Protein AF-A0A965RJM3-F1 (afdb_monomer_lite)

Structure (mmCIF, N/CA/C/O backbone):
data_AF-A0A965RJM3-F1
#
_entry.id   AF-A0A965RJM3-F1
#
loop_
_atom_site.group_PDB
_atom_site.id
_atom_site.type_symbol
_atom_site.label_atom_id
_atom_site.label_alt_id
_atom_site.label_comp_id
_atom_site.label_asym_id
_atom_site.label_entity_id
_atom_site.label_seq_id
_atom_site.pdbx_PDB_ins_code
_atom_site.Cartn_x
_atom_site.Cartn_y
_atom_site.Cartn_z
_atom_site.occupancy
_atom_site.B_iso_or_equiv
_atom_site.auth_seq_id
_atom_site.auth_comp_id
_atom_site.auth_asym_id
_atom_site.auth_atom_id
_atom_site.pdbx_PDB_model_num
ATOM 1 N N . MET A 1 1 ? -41.198 10.842 39.268 1.00 56.91 1 MET A N 1
ATOM 2 C CA . MET A 1 1 ? -39.910 11.342 38.745 1.00 56.91 1 MET A CA 1
ATOM 3 C C . MET A 1 1 ? -38.883 10.245 38.965 1.00 56.91 1 MET A C 1
ATOM 5 O O . MET A 1 1 ? -38.565 9.983 40.113 1.00 56.91 1 MET A O 1
ATOM 9 N N . MET A 1 2 ? -38.435 9.557 37.917 1.00 47.91 2 MET A N 1
ATOM 10 C CA . MET A 1 2 ? -37.266 8.672 37.977 1.00 47.91 2 MET A CA 1
ATOM 11 C C . MET A 1 2 ? -36.443 8.905 36.713 1.00 47.91 2 MET A C 1
ATOM 13 O O . MET A 1 2 ? -36.991 8.979 35.615 1.00 47.91 2 MET A O 1
ATOM 17 N N . MET A 1 3 ? -35.160 9.167 36.946 1.00 53.19 3 MET A N 1
ATOM 18 C CA . MET A 1 3 ? -34.160 9.634 35.996 1.00 53.19 3 MET A CA 1
ATOM 19 C C . MET A 1 3 ? -33.617 8.491 35.134 1.00 53.19 3 MET A C 1
ATOM 21 O O . MET A 1 3 ? -33.547 7.357 35.595 1.00 53.19 3 MET A O 1
ATOM 25 N N . GLY A 1 4 ? -33.155 8.859 33.937 1.00 54.66 4 GLY A N 1
ATOM 26 C CA . GLY A 1 4 ? -31.917 8.345 33.349 1.00 54.66 4 GLY A CA 1
ATOM 27 C C . GLY A 1 4 ? -31.875 6.861 33.011 1.00 54.66 4 GLY A C 1
ATOM 28 O O . GLY A 1 4 ? -31.201 6.097 33.689 1.00 54.66 4 GLY A O 1
ATOM 29 N N . LEU A 1 5 ? -32.491 6.478 31.892 1.00 57.03 5 LEU A N 1
ATOM 30 C CA . LEU A 1 5 ? -31.903 5.423 31.071 1.00 57.03 5 LEU A CA 1
ATOM 31 C C . LEU A 1 5 ? -30.778 6.095 30.291 1.00 57.03 5 LEU A C 1
ATOM 33 O O . LEU A 1 5 ? -31.022 6.770 29.292 1.00 57.03 5 LEU A O 1
ATOM 37 N N . GLU A 1 6 ? -29.569 6.017 30.838 1.00 55.19 6 GLU A N 1
ATOM 38 C CA . GLU A 1 6 ? -28.362 6.370 30.110 1.00 55.19 6 GLU A CA 1
ATOM 39 C C . GLU A 1 6 ? -28.354 5.536 28.827 1.00 55.19 6 GLU A C 1
ATOM 41 O O . GLU A 1 6 ? -28.411 4.308 28.855 1.00 55.19 6 GLU A O 1
ATOM 46 N N . ASP A 1 7 ? -28.404 6.250 27.706 1.00 50.00 7 ASP A N 1
ATOM 47 C CA . ASP A 1 7 ? -28.253 5.764 26.342 1.00 50.00 7 ASP A CA 1
ATOM 48 C C . ASP A 1 7 ? -26.870 5.098 26.264 1.00 50.00 7 ASP A C 1
ATOM 50 O O . ASP A 1 7 ? -25.872 5.731 25.914 1.00 50.00 7 ASP A O 1
ATOM 54 N N . GLU A 1 8 ? -26.792 3.837 26.697 1.00 51.12 8 GLU A N 1
ATOM 55 C CA . GLU A 1 8 ? -25.601 2.992 26.667 1.00 51.12 8 GLU A CA 1
ATOM 56 C C . GLU A 1 8 ? -25.344 2.614 25.207 1.00 51.12 8 GLU A C 1
ATOM 58 O O . GLU A 1 8 ? -25.537 1.486 24.752 1.00 51.12 8 GLU A O 1
ATOM 63 N N . ARG A 1 9 ? -24.964 3.621 24.414 1.00 59.47 9 ARG A N 1
ATOM 64 C CA . ARG A 1 9 ? -24.382 3.397 23.101 1.00 59.47 9 ARG A CA 1
ATOM 65 C C . ARG A 1 9 ? -23.172 2.508 23.345 1.00 59.47 9 ARG A C 1
ATOM 67 O O . ARG A 1 9 ? -22.331 2.881 24.170 1.00 59.47 9 ARG A O 1
ATOM 74 N N . PRO A 1 10 ? -23.051 1.366 22.649 1.00 53.44 10 PRO A N 1
ATOM 75 C CA . PRO A 1 10 ? -21.840 0.575 22.747 1.00 53.44 10 PRO A CA 1
ATOM 76 C C . PRO A 1 10 ? -20.654 1.509 22.475 1.00 53.44 10 PRO A C 1
ATOM 78 O O . PRO A 1 10 ? -20.748 2.346 21.564 1.00 53.44 10 PRO A O 1
ATOM 81 N N . PRO A 1 11 ? -19.571 1.437 23.270 1.00 51.44 11 PRO A N 1
ATOM 82 C CA . PRO A 1 11 ? -18.411 2.279 23.044 1.00 51.44 11 PRO A CA 1
ATOM 83 C C . PRO A 1 11 ? -18.000 2.084 21.590 1.00 51.44 11 PRO A C 1
ATOM 85 O O . PRO A 1 11 ? -17.849 0.942 21.153 1.00 51.44 11 PRO A O 1
ATOM 88 N N . LEU A 1 12 ? -17.884 3.193 20.847 1.00 53.09 12 LEU A N 1
ATOM 89 C CA . LEU A 1 12 ? -17.295 3.231 19.510 1.00 53.09 12 LEU A CA 1
ATOM 90 C C . LEU A 1 12 ? -16.064 2.336 19.562 1.00 53.09 12 LEU A C 1
ATOM 92 O O . LEU A 1 12 ? -15.075 2.696 20.200 1.00 53.09 12 LEU A O 1
ATOM 96 N N . THR A 1 13 ? -16.171 1.132 18.999 1.00 54.91 13 THR A N 1
ATOM 97 C CA . THR A 1 13 ? -15.103 0.140 19.029 1.00 54.91 13 THR A CA 1
ATOM 98 C C . THR A 1 13 ? -13.877 0.845 18.494 1.00 54.91 13 THR A C 1
ATOM 100 O O . THR A 1 13 ? -13.873 1.221 17.322 1.00 54.91 13 THR A O 1
ATOM 103 N N . LEU A 1 14 ? -12.902 1.105 19.371 1.00 55.34 14 LEU A N 1
ATOM 104 C CA . LEU A 1 14 ? -11.628 1.735 19.042 1.00 55.34 14 LEU A CA 1
ATOM 105 C C . LEU A 1 14 ? -11.155 1.088 17.748 1.00 55.34 14 LEU A C 1
ATOM 107 O O . LEU A 1 14 ? -10.874 -0.111 17.752 1.00 55.34 14 LEU A O 1
ATOM 111 N N . ALA A 1 15 ? -11.194 1.838 16.642 1.00 61.47 15 ALA A N 1
ATOM 112 C CA . ALA A 1 15 ? -11.003 1.262 15.322 1.00 61.47 15 ALA A CA 1
ATOM 113 C C . ALA A 1 15 ? -9.682 0.489 15.336 1.00 61.47 15 ALA A C 1
ATOM 115 O O . ALA A 1 15 ? -8.608 1.066 15.530 1.00 61.47 15 ALA A O 1
ATOM 116 N N . ALA A 1 16 ? -9.778 -0.838 15.256 1.00 83.38 16 ALA A N 1
ATOM 117 C CA . ALA A 1 16 ? -8.624 -1.686 15.463 1.00 83.38 16 ALA A CA 1
ATOM 118 C C . ALA A 1 16 ? -7.689 -1.498 14.269 1.00 83.38 16 ALA A C 1
ATOM 120 O O . ALA A 1 16 ? -8.041 -1.798 13.126 1.00 83.38 16 ALA A O 1
ATOM 121 N N . PHE A 1 17 ? -6.493 -0.986 14.542 1.00 88.38 17 PHE A N 1
ATOM 122 C CA . PHE A 1 17 ? -5.448 -0.890 13.539 1.00 88.38 17 PHE A CA 1
ATOM 123 C C . PHE A 1 17 ? -4.863 -2.283 13.317 1.00 88.38 17 PHE A C 1
ATOM 125 O O . PHE A 1 17 ? -4.339 -2.907 14.240 1.00 88.38 17 PHE A O 1
ATOM 132 N N . ASN A 1 18 ? -4.954 -2.765 12.084 1.00 90.50 18 ASN A N 1
ATOM 133 C CA . ASN A 1 18 ? -4.434 -4.052 11.656 1.00 90.50 18 ASN A CA 1
ATOM 134 C C . ASN A 1 18 ? -3.267 -3.840 10.691 1.00 90.50 18 ASN A C 1
ATOM 136 O O . ASN A 1 18 ? -3.212 -2.854 9.955 1.00 90.50 18 ASN A O 1
ATOM 140 N N . ARG A 1 19 ? -2.316 -4.773 10.713 1.00 92.44 19 ARG A N 1
ATOM 141 C CA . ARG A 1 19 ? -1.177 -4.777 9.796 1.00 92.44 19 ARG A CA 1
ATOM 142 C C . ARG A 1 19 ? -1.510 -5.601 8.558 1.00 92.44 19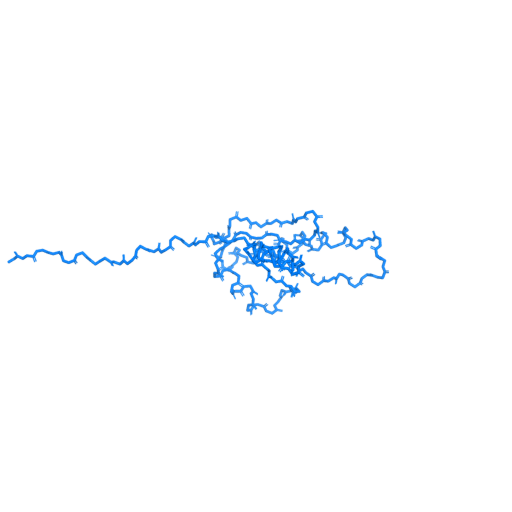 ARG A C 1
ATOM 144 O O . ARG A 1 19 ? -1.949 -6.745 8.682 1.00 92.44 19 ARG A O 1
ATOM 151 N N . PHE A 1 20 ? -1.215 -5.042 7.393 1.00 92.56 20 PHE A N 1
ATOM 152 C CA . PHE A 1 20 ? -1.348 -5.689 6.098 1.00 92.56 20 PHE A CA 1
ATOM 153 C C . PHE A 1 20 ? -0.058 -5.558 5.291 1.00 92.56 20 PHE A C 1
ATOM 155 O O . PHE A 1 20 ? 0.722 -4.621 5.481 1.00 92.56 20 PHE A O 1
ATOM 162 N N . PHE A 1 21 ? 0.133 -6.501 4.377 1.00 92.69 21 PHE A N 1
ATOM 163 C CA . PHE A 1 21 ? 1.193 -6.502 3.380 1.00 92.69 21 PHE A CA 1
ATOM 164 C C . PHE A 1 21 ? 0.567 -6.411 1.991 1.00 92.69 21 PHE A C 1
ATOM 166 O O . PHE A 1 21 ? -0.312 -7.207 1.658 1.00 92.69 21 PHE A O 1
ATOM 173 N N . ILE A 1 22 ? 1.008 -5.436 1.205 1.00 91.25 22 ILE A N 1
ATOM 174 C CA . ILE A 1 22 ? 0.582 -5.197 -0.171 1.00 91.25 22 ILE A CA 1
ATOM 175 C C . ILE A 1 22 ? 1.735 -5.608 -1.092 1.00 91.25 22 ILE A C 1
ATOM 177 O O . ILE A 1 22 ? 2.874 -5.156 -0.938 1.00 91.25 22 ILE A O 1
ATOM 181 N N . GLU A 1 23 ? 1.427 -6.486 -2.039 1.00 89.69 23 GLU A N 1
ATOM 182 C CA . GLU A 1 23 ? 2.330 -6.960 -3.085 1.00 89.69 23 GLU A CA 1
ATOM 183 C C . GLU A 1 23 ? 1.972 -6.256 -4.396 1.00 89.69 23 GLU A C 1
ATOM 185 O O . GLU A 1 23 ? 0.818 -6.290 -4.829 1.00 89.69 23 GLU A O 1
ATOM 190 N N . LEU A 1 24 ? 2.958 -5.627 -5.036 1.00 88.31 24 LEU A N 1
ATOM 191 C CA . LEU A 1 24 ? 2.805 -5.084 -6.385 1.00 88.31 24 LEU A CA 1
ATOM 192 C C . LEU A 1 24 ? 3.076 -6.176 -7.429 1.00 88.31 24 LEU A C 1
ATOM 194 O O . LEU A 1 24 ? 3.888 -7.068 -7.164 1.00 88.31 24 LEU A O 1
ATOM 198 N N . PRO A 1 25 ? 2.468 -6.093 -8.626 1.00 86.00 25 PRO A N 1
ATOM 199 C CA . PRO A 1 25 ? 2.809 -6.964 -9.740 1.00 86.00 25 PRO A CA 1
ATOM 200 C C . PRO A 1 25 ? 4.315 -6.930 -10.020 1.00 86.00 25 PRO A C 1
ATOM 202 O O . PRO A 1 25 ? 4.922 -5.853 -9.921 1.00 86.00 25 PRO A O 1
ATOM 205 N N . PRO A 1 26 ? 4.925 -8.073 -10.381 1.00 79.88 26 PRO A N 1
ATOM 206 C CA . PRO A 1 26 ? 6.336 -8.110 -10.736 1.00 79.88 26 PRO A CA 1
ATOM 207 C C . PRO A 1 26 ? 6.620 -7.118 -11.868 1.00 79.88 26 PRO A C 1
ATOM 209 O O . PRO A 1 26 ? 5.765 -6.856 -12.714 1.00 79.88 26 PRO A O 1
ATOM 212 N N . ALA A 1 27 ? 7.809 -6.522 -11.863 1.00 74.25 27 ALA A N 1
ATOM 213 C CA . ALA A 1 27 ? 8.248 -5.727 -13.000 1.00 74.25 27 ALA A CA 1
ATOM 214 C C . ALA A 1 27 ? 8.469 -6.641 -14.215 1.00 74.25 27 ALA A C 1
ATOM 216 O O . ALA A 1 27 ? 9.153 -7.662 -14.094 1.00 74.25 27 ALA A O 1
ATOM 217 N N . ASP A 1 28 ? 7.929 -6.254 -15.373 1.00 69.81 28 ASP A N 1
ATOM 218 C CA . ASP A 1 28 ? 8.232 -6.869 -16.672 1.00 69.81 28 ASP A CA 1
ATOM 219 C C . ASP A 1 28 ? 9.650 -6.476 -17.116 1.00 69.81 28 ASP A C 1
ATOM 221 O O . ASP A 1 28 ? 9.854 -5.724 -18.066 1.00 69.81 28 ASP A O 1
ATOM 225 N N . ASP A 1 29 ? 10.657 -6.954 -16.380 1.00 66.62 29 ASP A N 1
ATOM 226 C CA . ASP A 1 29 ? 12.064 -6.775 -16.727 1.00 66.62 29 ASP A CA 1
ATOM 227 C C . ASP A 1 29 ? 12.712 -8.141 -17.025 1.00 66.62 29 ASP A C 1
ATOM 229 O O . ASP A 1 29 ? 12.727 -9.022 -16.149 1.00 66.62 29 ASP A O 1
ATOM 233 N N . PRO A 1 30 ? 13.269 -8.339 -18.239 1.00 64.19 30 PRO A N 1
ATOM 234 C CA . PRO A 1 30 ? 13.928 -9.585 -18.632 1.00 64.19 30 PRO A CA 1
ATOM 235 C C . PRO A 1 30 ? 15.214 -9.876 -17.834 1.00 64.19 30 PRO A C 1
ATOM 237 O O . PRO A 1 30 ? 15.730 -10.997 -17.877 1.00 64.19 30 PRO A O 1
ATOM 240 N N . HIS A 1 31 ? 15.743 -8.921 -17.064 1.00 70.44 31 HIS A N 1
ATOM 241 C CA . HIS A 1 31 ? 16.958 -9.082 -16.272 1.00 70.44 31 HIS A CA 1
ATOM 242 C C . HIS A 1 31 ? 16.668 -9.347 -14.785 1.00 70.44 31 HIS A C 1
ATOM 244 O O . HIS A 1 31 ? 16.718 -8.458 -13.934 1.00 70.44 31 HIS A O 1
ATOM 250 N N . ARG A 1 32 ? 16.512 -10.634 -14.433 1.00 63.38 32 ARG A N 1
ATOM 251 C CA . ARG A 1 32 ? 16.294 -11.125 -13.050 1.00 63.38 32 ARG A CA 1
ATOM 252 C C . ARG A 1 32 ? 17.234 -10.545 -11.982 1.00 63.38 32 ARG A C 1
ATOM 254 O O . ARG A 1 32 ? 16.826 -10.398 -10.837 1.00 63.38 32 ARG A O 1
ATOM 261 N N . ARG A 1 33 ? 18.487 -10.212 -12.324 1.00 62.31 33 ARG A N 1
ATOM 262 C CA . ARG A 1 33 ? 19.486 -9.722 -11.349 1.00 62.31 33 ARG A CA 1
ATOM 263 C C . ARG A 1 33 ? 19.195 -8.319 -10.802 1.00 62.31 33 ARG A C 1
ATOM 265 O O . ARG A 1 33 ? 19.710 -8.004 -9.740 1.00 62.31 33 ARG A O 1
ATOM 272 N N . LYS A 1 34 ? 18.381 -7.503 -11.483 1.00 70.12 34 LYS A N 1
ATOM 273 C CA . LYS A 1 34 ? 17.985 -6.157 -11.019 1.00 70.12 34 LYS A CA 1
ATOM 274 C C . LYS A 1 34 ? 16.562 -6.102 -10.455 1.00 70.12 34 LYS A C 1
ATOM 276 O O . LYS A 1 34 ? 16.120 -5.043 -10.024 1.00 70.12 34 LYS A O 1
ATOM 281 N N . GLN A 1 35 ? 15.847 -7.230 -10.434 1.00 71.50 35 GLN A N 1
ATOM 282 C CA . G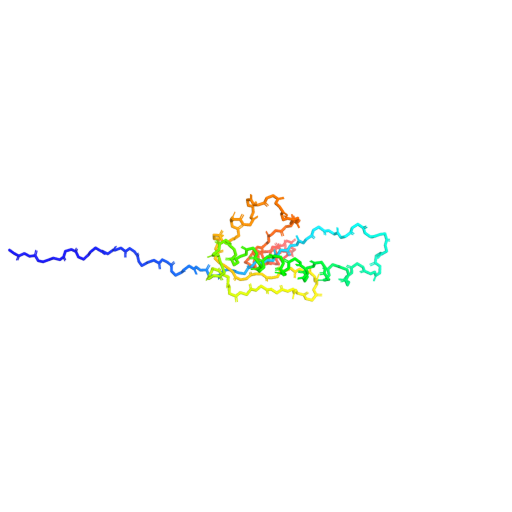LN A 1 35 ? 14.434 -7.251 -10.051 1.00 71.50 35 GLN A CA 1
ATOM 283 C C . GLN A 1 35 ? 14.198 -6.839 -8.596 1.00 71.50 35 GLN A C 1
ATOM 285 O O . GLN A 1 35 ? 13.204 -6.178 -8.335 1.00 71.50 35 GLN A O 1
ATOM 290 N N . SER A 1 36 ? 15.092 -7.176 -7.661 1.00 74.38 36 SER A N 1
ATOM 291 C CA . SER A 1 36 ? 14.902 -6.818 -6.246 1.00 74.38 36 SER A CA 1
ATOM 292 C C . SER A 1 36 ? 14.960 -5.304 -6.023 1.00 74.38 36 SER A C 1
ATOM 294 O O . SER A 1 36 ? 14.080 -4.743 -5.375 1.00 74.38 36 SER A O 1
ATOM 296 N N . ASP A 1 37 ? 15.965 -4.636 -6.595 1.00 81.50 37 ASP A N 1
ATOM 297 C CA . ASP A 1 37 ? 16.117 -3.181 -6.476 1.00 81.50 37 ASP A CA 1
ATOM 298 C C . ASP A 1 37 ? 15.008 -2.450 -7.234 1.00 81.50 37 ASP A C 1
ATOM 300 O O . ASP A 1 37 ? 14.422 -1.499 -6.723 1.00 81.50 37 ASP A O 1
ATOM 304 N N . LEU A 1 38 ? 14.653 -2.941 -8.426 1.00 82.00 38 LEU A N 1
ATOM 305 C CA . LEU A 1 38 ? 13.554 -2.390 -9.211 1.00 82.00 38 LEU A CA 1
ATOM 306 C C . LEU A 1 38 ? 12.212 -2.523 -8.478 1.00 82.00 38 LEU A C 1
ATOM 308 O O . LEU A 1 38 ? 11.438 -1.571 -8.430 1.00 82.00 38 LEU A O 1
ATOM 312 N N . GLN A 1 39 ? 11.949 -3.678 -7.865 1.00 82.81 39 GLN A N 1
ATOM 313 C CA . GLN A 1 39 ? 10.736 -3.906 -7.086 1.00 82.81 39 GLN A CA 1
ATOM 314 C C . GLN A 1 39 ? 10.683 -2.994 -5.860 1.00 82.81 39 GLN A C 1
ATOM 316 O O . GLN A 1 39 ? 9.629 -2.437 -5.557 1.00 82.81 39 GLN A O 1
ATOM 321 N N . LYS A 1 40 ? 11.818 -2.802 -5.180 1.00 84.50 40 LYS A N 1
ATOM 322 C CA . LYS A 1 40 ? 11.918 -1.887 -4.044 1.00 84.50 40 LYS A CA 1
ATOM 323 C C . LYS A 1 40 ? 11.645 -0.441 -4.462 1.00 84.50 40 LYS A C 1
ATOM 325 O O . LYS A 1 40 ? 10.817 0.205 -3.831 1.00 84.50 40 LYS A O 1
ATOM 330 N N . ASN A 1 41 ? 12.245 0.028 -5.555 1.00 87.62 41 ASN A N 1
ATOM 331 C CA . ASN A 1 41 ? 12.005 1.375 -6.078 1.00 87.62 41 ASN A CA 1
ATOM 332 C C . ASN A 1 41 ? 10.527 1.589 -6.436 1.00 87.62 41 ASN A C 1
ATOM 334 O O . ASN A 1 41 ? 9.942 2.604 -6.069 1.00 87.62 41 ASN A O 1
ATOM 338 N N . ARG A 1 42 ? 9.888 0.604 -7.083 1.00 87.44 42 ARG A N 1
ATOM 339 C CA . ARG A 1 42 ? 8.447 0.660 -7.391 1.00 87.44 42 ARG A CA 1
ATOM 340 C C . ARG A 1 42 ? 7.587 0.691 -6.133 1.00 87.44 42 ARG A C 1
ATOM 342 O O . ARG A 1 42 ? 6.595 1.410 -6.086 1.00 87.44 42 ARG A O 1
ATOM 349 N N . ALA A 1 43 ? 7.954 -0.080 -5.113 1.00 89.25 43 ALA A N 1
ATOM 350 C CA . ALA A 1 43 ? 7.264 -0.063 -3.831 1.00 89.25 43 ALA A CA 1
ATOM 351 C C . ALA A 1 43 ? 7.411 1.291 -3.116 1.00 89.25 43 ALA A C 1
ATOM 353 O O . ALA A 1 43 ? 6.457 1.753 -2.494 1.00 89.25 43 ALA A O 1
ATOM 354 N N . GLU A 1 44 ? 8.570 1.945 -3.218 1.00 90.50 44 GLU A N 1
ATOM 355 C CA . GLU A 1 44 ? 8.805 3.278 -2.647 1.00 90.50 44 GLU A CA 1
ATOM 356 C C . GLU A 1 44 ? 7.987 4.353 -3.370 1.00 90.50 44 GLU A C 1
ATOM 358 O O . GLU A 1 44 ? 7.297 5.141 -2.721 1.00 90.50 44 GLU A O 1
ATOM 363 N N . GLU A 1 45 ? 7.978 4.333 -4.704 1.00 89.88 45 GLU A N 1
ATOM 364 C CA . GLU A 1 45 ? 7.136 5.213 -5.522 1.00 89.88 45 GLU A CA 1
ATOM 365 C C . GLU A 1 45 ? 5.648 5.026 -5.192 1.00 89.88 45 GLU A C 1
ATOM 367 O O . GLU A 1 45 ? 4.920 5.990 -4.950 1.00 89.88 45 GLU A O 1
ATOM 372 N N . PHE A 1 46 ? 5.211 3.771 -5.078 1.00 89.06 46 PHE A N 1
ATOM 373 C CA . PHE A 1 46 ? 3.852 3.423 -4.686 1.00 89.06 46 PHE A CA 1
ATOM 374 C C . PHE A 1 46 ? 3.471 3.955 -3.304 1.00 89.06 46 PHE A C 1
ATOM 376 O O . PHE A 1 46 ? 2.354 4.439 -3.119 1.00 89.06 46 PHE A O 1
ATOM 383 N N . VAL A 1 47 ? 4.381 3.888 -2.326 1.00 91.69 47 VAL A N 1
ATOM 384 C CA . VAL A 1 47 ? 4.158 4.482 -1.002 1.00 91.69 47 VAL A CA 1
ATOM 385 C C . VAL A 1 47 ? 3.933 5.988 -1.121 1.00 91.69 47 VAL A C 1
ATOM 387 O O . VAL A 1 47 ? 2.997 6.489 -0.501 1.00 91.69 47 VAL A O 1
ATOM 390 N N . GLY A 1 48 ? 4.717 6.694 -1.939 1.00 90.50 48 GLY A N 1
ATOM 391 C CA . GLY A 1 48 ? 4.523 8.126 -2.185 1.00 90.50 48 GLY A CA 1
ATOM 392 C C . GLY A 1 48 ? 3.146 8.443 -2.779 1.00 90.50 48 GLY A C 1
ATOM 393 O O . GLY A 1 48 ? 2.431 9.302 -2.260 1.00 90.50 48 GLY A O 1
ATOM 394 N N . ILE A 1 49 ? 2.731 7.694 -3.807 1.00 89.56 49 ILE A N 1
ATOM 395 C CA . ILE A 1 49 ? 1.408 7.838 -4.438 1.00 89.56 49 ILE A CA 1
ATOM 396 C C . ILE A 1 49 ? 0.289 7.580 -3.419 1.00 89.56 49 ILE A C 1
ATOM 398 O O . ILE A 1 49 ? -0.637 8.381 -3.287 1.00 89.56 49 ILE A O 1
ATOM 402 N N . MET A 1 50 ? 0.392 6.492 -2.653 1.00 89.31 50 MET A N 1
ATOM 403 C CA . MET A 1 50 ? -0.573 6.145 -1.609 1.00 89.31 50 MET A CA 1
A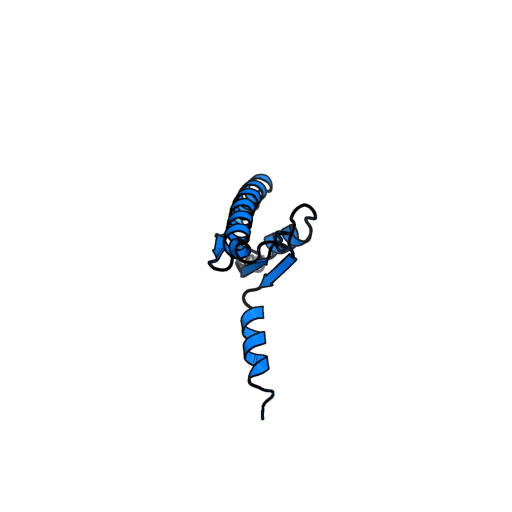TOM 404 C C . MET A 1 50 ? -0.668 7.218 -0.525 1.00 89.31 50 MET A C 1
ATOM 406 O O . MET A 1 50 ? -1.770 7.523 -0.082 1.00 89.31 50 MET A O 1
ATOM 410 N N . GLN A 1 51 ? 0.451 7.800 -0.086 1.00 90.69 51 GLN A N 1
ATOM 411 C CA . GLN A 1 51 ? 0.437 8.876 0.908 1.00 90.69 51 GLN A CA 1
ATOM 412 C C . GLN A 1 51 ? -0.324 10.103 0.400 1.00 90.69 51 GLN A C 1
ATOM 414 O O . GLN A 1 51 ? -1.175 10.617 1.124 1.00 90.69 51 GLN A O 1
ATOM 419 N N . GLY A 1 52 ? -0.065 10.535 -0.839 1.00 90.31 52 GLY A N 1
ATOM 420 C CA . GLY A 1 52 ? -0.798 11.640 -1.465 1.00 90.31 52 GLY A CA 1
ATOM 421 C C . GLY A 1 52 ? -2.296 11.350 -1.547 1.00 90.31 52 GLY A C 1
ATOM 422 O O . GLY A 1 52 ? -3.110 12.122 -1.042 1.00 90.31 52 GLY A O 1
ATOM 423 N N . TRP A 1 53 ? -2.653 10.175 -2.064 1.00 90.12 53 TRP A N 1
ATOM 424 C CA . TRP A 1 53 ? -4.045 9.745 -2.174 1.00 90.12 53 TRP A CA 1
ATOM 425 C C . TRP A 1 53 ? -4.758 9.659 -0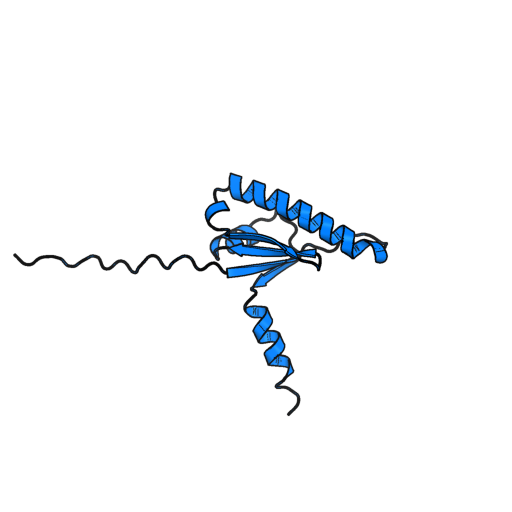.812 1.00 90.12 53 TRP A C 1
ATOM 427 O O . TRP A 1 53 ? -5.885 10.130 -0.672 1.00 90.12 53 TRP A O 1
ATOM 437 N N . LEU A 1 54 ? -4.105 9.120 0.225 1.00 90.69 54 LEU A N 1
ATOM 438 C CA . LEU A 1 54 ? -4.666 9.041 1.581 1.00 90.69 54 LEU A CA 1
ATOM 439 C C . LEU A 1 54 ? -4.945 10.427 2.178 1.00 90.69 54 LEU A C 1
ATOM 441 O O . LEU A 1 54 ? -5.899 10.582 2.945 1.00 90.69 54 LEU A O 1
ATOM 445 N N . ILE A 1 55 ? -4.121 11.426 1.856 1.00 91.62 55 ILE A N 1
ATOM 446 C CA . ILE A 1 55 ? -4.328 12.814 2.286 1.00 91.62 55 ILE A CA 1
ATOM 447 C C . ILE A 1 55 ? -5.516 13.422 1.537 1.00 91.62 55 ILE A C 1
ATOM 449 O O . ILE A 1 55 ? -6.427 13.949 2.176 1.00 91.62 55 ILE A O 1
ATOM 453 N N . GLU A 1 56 ? -5.542 13.304 0.208 1.00 90.12 56 GLU A N 1
ATOM 454 C CA . GLU A 1 56 ? -6.618 13.831 -0.641 1.00 90.12 56 GLU A CA 1
ATOM 455 C C . GLU A 1 56 ? -7.983 13.229 -0.280 1.00 90.12 56 GLU A C 1
ATOM 457 O O . GLU A 1 56 ? -8.970 13.952 -0.134 1.00 90.12 56 GLU A O 1
ATOM 462 N N . ALA A 1 57 ? -8.027 11.919 -0.028 1.00 87.75 57 ALA A N 1
ATOM 463 C CA . ALA A 1 57 ? -9.221 11.196 0.402 1.00 87.75 57 ALA A CA 1
ATOM 464 C C . ALA A 1 57 ? -9.588 11.422 1.883 1.00 87.75 57 ALA A C 1
ATOM 466 O O . ALA A 1 57 ? -10.590 10.888 2.355 1.00 87.75 57 ALA A O 1
ATOM 467 N N . ARG A 1 58 ? -8.795 12.200 2.638 1.00 90.62 58 ARG A N 1
ATOM 468 C CA . ARG A 1 58 ? -8.946 12.438 4.090 1.00 90.62 58 ARG A CA 1
ATOM 469 C C . ARG A 1 58 ? -8.882 11.168 4.952 1.00 90.62 58 ARG A C 1
ATOM 471 O O . ARG A 1 58 ? -9.369 11.160 6.081 1.00 90.62 58 ARG A O 1
ATOM 478 N N . LEU A 1 59 ? -8.223 10.116 4.472 1.00 90.19 59 LEU A N 1
ATOM 479 C CA . LEU A 1 59 ? -8.072 8.821 5.148 1.00 90.19 59 LEU A CA 1
ATOM 480 C C . LEU A 1 59 ? -6.773 8.699 5.955 1.00 90.19 59 LEU A C 1
ATOM 482 O O . LEU A 1 59 ? -6.590 7.716 6.668 1.00 90.19 59 LEU A O 1
ATOM 486 N N . ALA A 1 60 ? -5.872 9.684 5.889 1.00 89.75 60 ALA A N 1
ATOM 487 C CA . ALA A 1 60 ? -4.573 9.635 6.569 1.00 89.75 60 ALA A CA 1
ATOM 488 C C . ALA A 1 60 ? -4.670 9.328 8.080 1.00 89.75 60 ALA A C 1
ATOM 490 O O . ALA A 1 60 ? -3.834 8.613 8.618 1.00 89.75 60 ALA A O 1
ATOM 491 N N . HIS A 1 61 ? -5.723 9.795 8.759 1.00 89.94 61 HIS A N 1
ATOM 492 C CA . HIS A 1 61 ? -5.957 9.538 10.187 1.00 89.94 61 HIS A CA 1
ATOM 493 C C . HIS A 1 61 ? -6.288 8.067 10.519 1.00 89.94 61 HIS A C 1
ATOM 495 O O . HIS A 1 61 ? -6.172 7.645 11.670 1.00 89.94 61 HIS A O 1
ATOM 501 N N . LEU A 1 62 ? -6.674 7.277 9.515 1.00 91.25 62 LEU A N 1
ATOM 502 C CA . LEU A 1 62 ? -6.961 5.845 9.616 1.00 91.25 62 LEU A CA 1
ATOM 503 C C . LEU A 1 62 ? -5.733 4.974 9.311 1.00 91.25 62 LEU A C 1
ATOM 505 O O . LEU A 1 62 ? -5.820 3.744 9.344 1.00 91.25 62 LEU A O 1
ATOM 509 N N . VAL A 1 63 ? -4.577 5.592 9.052 1.00 92.56 63 VAL A N 1
ATOM 510 C CA . VAL A 1 63 ? -3.302 4.925 8.775 1.00 92.56 63 VAL A CA 1
ATOM 511 C C . VAL A 1 63 ? -2.259 5.382 9.792 1.00 92.56 63 VAL A C 1
ATOM 513 O O . VAL A 1 63 ? -2.005 6.566 9.962 1.00 92.56 63 VAL A O 1
ATOM 516 N N . ARG A 1 64 ? -1.627 4.429 10.479 1.00 92.50 64 ARG A N 1
ATOM 517 C CA . ARG A 1 64 ? -0.549 4.695 11.450 1.00 92.50 64 ARG A CA 1
ATOM 518 C C . ARG A 1 64 ? 0.840 4.524 10.867 1.00 92.50 64 ARG A C 1
ATOM 520 O O . ARG A 1 64 ? 1.785 5.141 11.342 1.00 92.50 64 ARG A O 1
ATOM 527 N N . GLN A 1 65 ? 0.978 3.633 9.895 1.00 93.81 65 GLN A N 1
ATOM 528 C CA . GLN A 1 65 ? 2.268 3.288 9.322 1.00 93.81 65 GLN A CA 1
ATOM 529 C C . GLN A 1 65 ? 2.083 2.872 7.872 1.00 93.81 65 GLN A C 1
ATOM 531 O O . GLN A 1 65 ? 1.155 2.127 7.559 1.00 93.81 65 GLN A O 1
ATOM 536 N N . LEU A 1 66 ? 2.990 3.326 7.017 1.00 93.69 66 LEU A N 1
ATOM 537 C CA . LEU A 1 66 ? 3.095 2.917 5.626 1.00 93.69 66 LEU A CA 1
ATOM 538 C C . LEU A 1 66 ? 4.576 2.951 5.242 1.00 93.69 66 LEU A C 1
ATOM 540 O O . LEU A 1 66 ? 5.196 4.011 5.280 1.00 93.69 66 LEU A O 1
ATOM 544 N N . ASN A 1 67 ? 5.160 1.793 4.947 1.00 93.62 67 ASN A N 1
ATOM 545 C CA . ASN A 1 67 ? 6.585 1.676 4.647 1.00 93.62 67 ASN A CA 1
ATOM 546 C C . ASN A 1 67 ? 6.872 0.495 3.718 1.00 93.62 67 ASN A C 1
ATOM 548 O O . ASN A 1 67 ? 6.122 -0.477 3.682 1.00 93.62 67 ASN A O 1
ATOM 552 N N . VAL A 1 68 ? 8.005 0.542 3.025 1.00 90.69 68 VAL A N 1
ATOM 553 C CA . VAL A 1 68 ? 8.514 -0.588 2.238 1.00 90.69 68 VAL A CA 1
ATOM 554 C C . VAL A 1 68 ? 9.326 -1.520 3.141 1.00 90.69 68 VAL A C 1
ATOM 556 O O . VAL A 1 68 ? 10.009 -1.083 4.069 1.00 90.69 68 VAL A O 1
ATOM 559 N N . THR A 1 69 ? 9.204 -2.824 2.918 1.00 87.38 69 THR A N 1
ATOM 560 C CA . THR A 1 69 ? 9.973 -3.871 3.605 1.00 87.38 69 THR A CA 1
ATOM 561 C C . THR A 1 69 ? 11.274 -4.169 2.857 1.00 87.38 69 THR A C 1
ATOM 563 O O . THR A 1 69 ? 11.434 -3.819 1.690 1.00 87.38 69 THR A O 1
ATOM 566 N N . LEU A 1 70 ? 12.197 -4.893 3.497 1.00 80.62 70 LEU A N 1
ATOM 567 C CA . LEU A 1 70 ? 13.447 -5.327 2.857 1.00 80.62 70 LEU A CA 1
ATOM 568 C C . LEU A 1 70 ? 13.226 -6.202 1.610 1.00 80.62 70 LEU A C 1
ATOM 570 O O . LEU A 1 70 ? 14.103 -6.265 0.757 1.00 80.62 70 LEU A O 1
ATOM 574 N N . LEU A 1 71 ? 12.062 -6.851 1.500 1.00 78.12 71 LEU A N 1
ATOM 575 C CA . LEU A 1 71 ? 11.695 -7.729 0.385 1.00 78.12 71 LEU A CA 1
ATOM 576 C C . LEU A 1 71 ? 10.931 -7.001 -0.737 1.00 78.12 71 LEU A C 1
ATOM 578 O O . LEU A 1 71 ? 10.425 -7.649 -1.647 1.00 78.12 71 LEU A O 1
ATOM 582 N N . GLY A 1 72 ? 10.789 -5.673 -0.666 1.00 82.56 72 GLY A N 1
ATOM 583 C CA . GLY A 1 72 ? 10.050 -4.896 -1.669 1.00 82.56 72 GLY A CA 1
ATOM 584 C C . GLY A 1 72 ? 8.522 -5.025 -1.577 1.00 82.56 72 GLY A C 1
ATOM 585 O O . GLY A 1 72 ? 7.818 -4.625 -2.498 1.00 82.56 72 GLY A O 1
ATOM 586 N N . GLN A 1 73 ? 7.989 -5.569 -0.477 1.00 88.62 73 GLN A N 1
ATOM 587 C CA . GLN A 1 73 ? 6.555 -5.508 -0.155 1.00 88.62 73 GLN A CA 1
ATOM 588 C C . GLN A 1 73 ? 6.240 -4.211 0.594 1.00 88.62 73 GLN A C 1
ATOM 590 O O . GLN A 1 73 ? 7.075 -3.740 1.370 1.00 88.62 73 GLN A O 1
ATOM 595 N N . ILE A 1 74 ? 5.029 -3.677 0.443 1.00 92.50 74 ILE A N 1
ATOM 596 C CA . ILE A 1 74 ? 4.562 -2.527 1.226 1.00 92.50 74 ILE A CA 1
ATOM 597 C C . ILE A 1 74 ? 3.858 -3.029 2.486 1.00 92.50 74 ILE A C 1
ATOM 599 O O . ILE A 1 74 ? 2.912 -3.807 2.412 1.00 92.50 74 ILE A O 1
ATOM 603 N N . GLN A 1 75 ? 4.292 -2.567 3.653 1.00 93.81 75 GLN A N 1
ATOM 604 C CA . GLN A 1 75 ? 3.605 -2.782 4.920 1.00 93.81 75 GLN A CA 1
ATOM 605 C C . GLN A 1 75 ? 2.745 -1.561 5.247 1.00 93.81 75 GLN A C 1
ATOM 607 O O . GLN A 1 75 ? 3.247 -0.437 5.282 1.00 93.81 75 GLN A O 1
ATOM 612 N N . ILE A 1 76 ? 1.472 -1.791 5.560 1.00 94.38 76 ILE A N 1
ATOM 613 C CA . ILE A 1 76 ? 0.547 -0.757 6.029 1.00 94.38 76 ILE A CA 1
ATOM 614 C C . ILE A 1 76 ? -0.102 -1.181 7.348 1.00 94.38 76 ILE A C 1
ATOM 616 O O . ILE A 1 76 ? -0.531 -2.323 7.506 1.00 94.38 76 ILE A O 1
ATOM 620 N N . VAL A 1 77 ? -0.171 -0.267 8.316 1.00 93.56 77 VAL A N 1
ATOM 621 C CA . VAL A 1 77 ? -0.929 -0.440 9.563 1.00 93.56 77 VAL A CA 1
ATOM 622 C C . VAL A 1 77 ? -2.083 0.549 9.547 1.00 93.56 77 VAL A C 1
ATOM 624 O O . VAL A 1 77 ? -1.867 1.754 9.668 1.00 93.56 77 VAL A O 1
ATOM 627 N N . CYS A 1 78 ? -3.301 0.048 9.377 1.00 92.88 78 CYS A N 1
ATOM 628 C CA . CYS A 1 78 ? -4.490 0.866 9.144 1.00 92.88 78 CYS A CA 1
ATOM 629 C C . CYS A 1 78 ? -5.762 0.200 9.682 1.00 92.88 78 CYS A C 1
ATOM 631 O O . CYS A 1 78 ? -5.745 -0.967 10.083 1.00 92.88 78 CYS A O 1
ATOM 633 N N . THR A 1 79 ? -6.864 0.945 9.731 1.00 91.56 79 THR A N 1
ATOM 634 C CA . THR A 1 79 ? -8.186 0.366 10.013 1.00 91.56 79 THR A CA 1
ATOM 635 C C . THR A 1 79 ? -8.642 -0.525 8.849 1.00 91.56 79 THR A C 1
ATOM 637 O O . THR A 1 79 ? -8.146 -0.407 7.727 1.00 91.56 79 THR A O 1
ATOM 640 N N . ALA A 1 80 ? -9.591 -1.433 9.101 1.00 87.75 80 ALA A N 1
ATOM 641 C CA . ALA A 1 80 ? -10.123 -2.321 8.059 1.00 87.75 80 ALA A CA 1
ATOM 642 C C . ALA A 1 80 ? -10.742 -1.543 6.881 1.00 87.75 80 ALA A C 1
ATOM 644 O O . ALA A 1 80 ? -10.560 -1.921 5.727 1.00 87.75 80 ALA A O 1
ATOM 645 N N . GLU A 1 81 ? -11.375 -0.405 7.176 1.00 89.69 81 GLU A N 1
ATOM 646 C CA . GLU A 1 81 ? -11.985 0.490 6.192 1.00 89.69 81 GLU A CA 1
ATOM 647 C C . GLU A 1 81 ? -10.998 0.936 5.105 1.00 89.69 81 GLU A C 1
ATOM 649 O O . GLU A 1 81 ? -11.330 0.907 3.923 1.00 89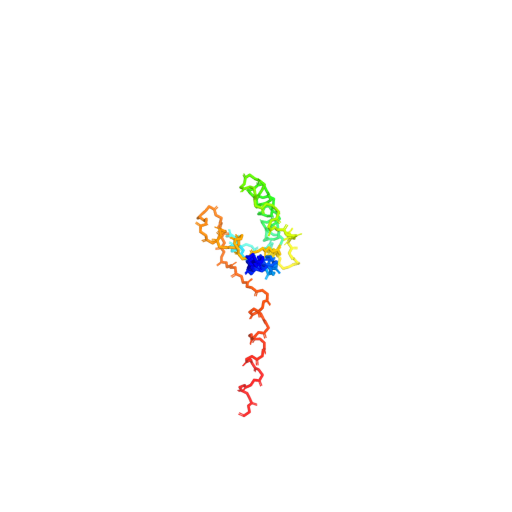.69 81 GLU A O 1
ATOM 654 N N . VAL A 1 82 ? -9.759 1.281 5.474 1.00 90.56 82 VAL A N 1
ATOM 655 C CA . VAL A 1 82 ? -8.739 1.706 4.501 1.00 90.56 82 VAL A CA 1
ATOM 656 C C . VAL A 1 82 ? -8.447 0.594 3.496 1.00 90.56 82 VAL A C 1
ATOM 658 O O . VAL A 1 82 ? -8.376 0.854 2.297 1.00 90.56 82 VAL A O 1
ATOM 661 N N . ILE A 1 83 ? -8.318 -0.653 3.958 1.00 90.06 83 ILE A N 1
ATOM 662 C CA . ILE A 1 83 ? -8.088 -1.800 3.071 1.00 90.06 83 ILE A CA 1
ATOM 663 C C . ILE A 1 83 ? -9.297 -2.067 2.182 1.00 90.06 83 ILE A C 1
ATOM 665 O O . ILE A 1 83 ? -9.117 -2.344 0.997 1.00 90.06 83 ILE A O 1
ATOM 669 N N . ASP A 1 84 ? -10.511 -1.965 2.716 1.00 89.81 84 ASP A N 1
ATOM 670 C CA . ASP A 1 84 ? -11.729 -2.155 1.928 1.00 89.81 84 ASP A CA 1
ATOM 671 C C . ASP A 1 84 ? -11.862 -1.105 0.824 1.00 89.81 84 ASP A C 1
ATOM 673 O O . ASP A 1 84 ? -12.300 -1.430 -0.282 1.00 89.81 84 ASP A O 1
ATOM 677 N N . ILE A 1 85 ? -11.457 0.138 1.093 1.00 89.25 85 ILE A N 1
ATOM 678 C CA . ILE A 1 85 ? -11.414 1.195 0.081 1.00 89.25 85 ILE A CA 1
ATOM 679 C C . ILE A 1 85 ? -10.341 0.874 -0.957 1.00 89.25 85 ILE A C 1
ATOM 681 O O . ILE A 1 85 ? -10.665 0.862 -2.141 1.00 89.25 85 ILE A O 1
ATOM 685 N N . ILE A 1 86 ? -9.106 0.567 -0.540 1.00 87.94 86 ILE A N 1
ATOM 686 C CA . ILE A 1 86 ? -7.998 0.236 -1.453 1.00 87.94 86 ILE A CA 1
ATOM 687 C C . ILE A 1 86 ? -8.385 -0.918 -2.389 1.00 87.94 86 ILE A C 1
ATOM 689 O O . ILE A 1 86 ? -8.159 -0.827 -3.589 1.00 87.94 86 ILE A O 1
ATOM 693 N N . ARG A 1 87 ? -9.027 -1.974 -1.871 1.00 87.44 87 ARG A N 1
ATOM 694 C CA . ARG A 1 87 ? -9.487 -3.130 -2.667 1.00 87.44 87 ARG A CA 1
ATOM 695 C C . ARG A 1 87 ? -10.513 -2.776 -3.742 1.00 87.44 87 ARG A C 1
ATOM 697 O O . ARG A 1 87 ? -10.639 -3.514 -4.711 1.00 87.44 87 ARG A O 1
ATOM 704 N N . LYS A 1 88 ? -11.280 -1.705 -3.541 1.00 86.12 88 LYS A N 1
ATOM 705 C CA . LYS A 1 88 ? -12.303 -1.234 -4.484 1.00 86.12 88 LYS A CA 1
ATOM 706 C C . LYS A 1 88 ? -11.744 -0.253 -5.515 1.00 86.12 88 LYS A C 1
ATOM 708 O O . LYS A 1 88 ? -12.467 0.099 -6.441 1.00 86.12 88 LYS A O 1
ATOM 713 N N . GLN A 1 89 ? -10.505 0.214 -5.351 1.00 77.56 89 GLN A N 1
ATOM 714 C CA . GLN A 1 89 ? -9.865 1.100 -6.319 1.00 77.56 89 GLN A CA 1
ATOM 715 C C . GLN A 1 89 ? -9.208 0.279 -7.429 1.00 77.56 89 GLN A C 1
ATOM 717 O O . GLN A 1 89 ? -8.317 -0.521 -7.165 1.00 77.56 89 GLN A O 1
ATOM 722 N N . ASP A 1 90 ? -9.598 0.538 -8.675 1.00 70.06 90 ASP A N 1
ATOM 723 C CA . ASP A 1 90 ? -9.016 -0.109 -9.864 1.00 70.06 90 ASP A CA 1
ATOM 724 C C . ASP A 1 90 ? -7.765 0.630 -10.388 1.00 70.06 90 ASP A C 1
ATOM 726 O O . ASP A 1 90 ? -7.096 0.224 -11.331 1.00 70.06 90 ASP A O 1
ATOM 730 N N . VAL A 1 91 ? -7.436 1.764 -9.765 1.00 65.50 91 VAL A N 1
ATOM 731 C CA . VAL A 1 91 ? -6.356 2.668 -10.195 1.00 65.50 91 VAL A CA 1
ATOM 732 C C . VAL A 1 91 ? -4.980 2.184 -9.721 1.00 65.50 91 VAL A C 1
ATOM 734 O O . VAL A 1 91 ? -3.942 2.694 -10.136 1.00 65.50 91 VAL A O 1
ATOM 737 N N . VAL A 1 92 ? -4.962 1.216 -8.807 1.00 68.62 92 VAL A N 1
ATOM 738 C CA . VAL A 1 92 ? -3.793 0.862 -8.013 1.00 68.62 92 VAL A CA 1
ATOM 739 C C . VAL A 1 92 ? -3.380 -0.564 -8.388 1.00 68.62 92 VAL A C 1
ATOM 741 O O . VAL A 1 92 ? -4.092 -1.505 -8.040 1.00 68.62 92 VAL A O 1
ATOM 744 N N . PRO A 1 93 ? -2.255 -0.771 -9.100 1.00 76.44 93 PRO A N 1
ATOM 745 C CA . PRO A 1 93 ? -1.844 -2.100 -9.535 1.00 76.44 93 PRO A CA 1
ATOM 746 C C . PRO A 1 93 ? -1.362 -2.910 -8.327 1.00 76.44 93 PRO A C 1
ATOM 748 O O . PRO A 1 93 ? -0.197 -2.842 -7.935 1.00 76.44 93 PRO A O 1
ATOM 751 N N . ILE A 1 94 ? -2.275 -3.667 -7.723 1.00 86.38 94 ILE A N 1
ATOM 752 C CA . ILE A 1 94 ? -2.028 -4.525 -6.564 1.00 86.38 94 ILE A CA 1
ATOM 753 C C . ILE A 1 94 ? -2.168 -5.978 -7.002 1.00 86.38 94 ILE A C 1
ATOM 755 O O . ILE A 1 94 ? -3.219 -6.391 -7.482 1.00 86.38 94 ILE A O 1
ATOM 759 N N . ALA A 1 95 ? -1.120 -6.773 -6.799 1.00 87.75 95 ALA A N 1
ATOM 760 C CA . ALA A 1 95 ? -1.172 -8.212 -7.028 1.00 87.75 95 ALA A CA 1
ATOM 761 C C . ALA A 1 95 ? -1.873 -8.938 -5.872 1.00 87.75 95 ALA A C 1
ATOM 763 O O . ALA A 1 95 ? -2.671 -9.846 -6.097 1.00 87.75 95 ALA A O 1
ATOM 764 N N . ALA A 1 96 ? -1.583 -8.548 -4.625 1.00 89.31 96 ALA A N 1
ATOM 765 C CA . ALA A 1 96 ? -2.224 -9.123 -3.446 1.00 89.31 96 ALA A CA 1
ATOM 766 C C . ALA A 1 96 ? -2.203 -8.179 -2.236 1.00 89.31 96 ALA A C 1
ATOM 768 O O . ALA A 1 96 ? -1.283 -7.381 -2.067 1.00 89.31 96 ALA A O 1
ATOM 769 N N . ILE A 1 97 ? -3.188 -8.338 -1.346 1.00 90.56 97 ILE A N 1
ATOM 770 C CA . ILE A 1 97 ? -3.209 -7.739 -0.003 1.00 90.56 97 ILE A CA 1
ATOM 771 C C . ILE A 1 97 ? -3.420 -8.857 1.016 1.00 90.56 97 ILE A C 1
ATOM 773 O O . ILE A 1 97 ? -4.440 -9.549 0.970 1.00 90.56 97 ILE A O 1
ATOM 777 N N . ARG A 1 98 ? -2.484 -9.024 1.953 1.00 90.25 98 ARG A N 1
ATOM 778 C CA . ARG A 1 98 ? -2.507 -10.078 2.981 1.00 90.25 98 ARG A CA 1
ATOM 779 C C . ARG A 1 98 ? -2.568 -9.467 4.374 1.00 90.25 98 ARG A C 1
ATOM 781 O O . ARG A 1 98 ? -1.868 -8.492 4.640 1.00 90.25 98 ARG A O 1
ATOM 788 N N . SER A 1 99 ? -3.374 -10.033 5.271 1.00 88.44 99 SER A N 1
ATOM 789 C CA . SER A 1 99 ? -3.327 -9.655 6.686 1.00 88.44 99 SER A CA 1
ATOM 790 C C . SER A 1 99 ? -2.121 -10.300 7.360 1.00 88.44 99 SER A C 1
ATOM 792 O O . SER A 1 99 ? -1.803 -11.454 7.087 1.00 88.44 99 SER A O 1
ATOM 794 N N . ALA A 1 100 ? -1.478 -9.592 8.290 1.00 80.38 100 ALA A N 1
ATOM 795 C CA . ALA A 1 100 ? -0.414 -10.173 9.106 1.00 80.38 100 ALA A CA 1
ATOM 796 C C . ALA A 1 100 ? -0.911 -11.301 10.031 1.00 80.38 100 ALA A C 1
ATOM 798 O O . ALA A 1 100 ? -0.100 -12.097 10.496 1.00 80.38 100 ALA A O 1
ATOM 799 N N . ARG A 1 101 ? -2.224 -11.375 10.308 1.00 68.75 101 ARG A N 1
ATOM 800 C CA . ARG A 1 101 ? -2.822 -12.469 11.094 1.00 68.75 101 ARG A CA 1
ATOM 801 C C . ARG A 1 101 ? -2.855 -13.789 10.315 1.00 68.75 101 ARG A C 1
ATOM 803 O O . ARG A 1 101 ? -2.573 -14.828 10.898 1.00 68.75 101 ARG A O 1
ATOM 810 N N . ASP A 1 102 ? -3.089 -13.736 9.002 1.00 54.28 102 ASP A N 1
ATOM 811 C CA . ASP A 1 102 ? -3.156 -14.927 8.138 1.00 54.28 102 ASP A CA 1
ATOM 812 C C . ASP A 1 102 ? -1.793 -15.611 7.942 1.00 54.28 102 ASP A C 1
ATOM 814 O O . ASP A 1 102 ? -1.719 -16.783 7.565 1.00 54.28 102 ASP A O 1
ATOM 818 N N . THR A 1 103 ? -0.690 -14.895 8.178 1.00 49.41 103 THR A N 1
ATOM 819 C CA . THR A 1 103 ? 0.661 -15.443 7.999 1.00 49.41 103 TH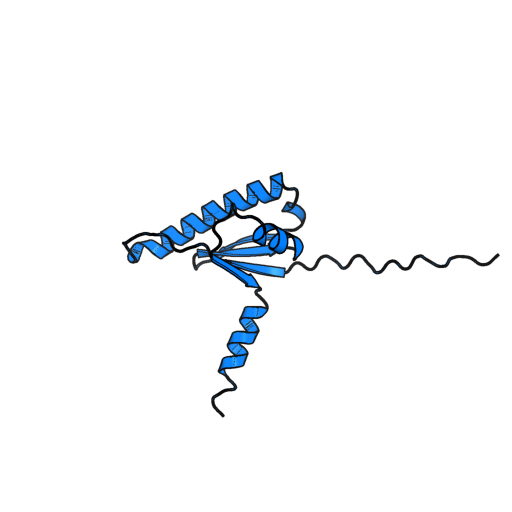R A CA 1
ATOM 820 C C . THR A 1 103 ? 1.022 -16.467 9.079 1.00 49.41 103 THR A C 1
ATOM 822 O O . THR A 1 103 ? 1.825 -17.361 8.819 1.00 49.41 103 THR A O 1
ATOM 825 N N . THR A 1 104 ? 0.413 -16.381 10.267 1.00 44.34 104 THR A N 1
ATOM 826 C CA . THR A 1 104 ? 0.688 -17.291 11.391 1.00 44.34 104 THR A CA 1
ATOM 827 C C . THR A 1 104 ? -0.015 -18.641 11.224 1.00 44.34 104 THR A C 1
ATOM 829 O O . THR A 1 104 ? 0.595 -19.680 11.477 1.00 44.34 104 THR A O 1
ATOM 832 N N . ASP A 1 105 ? -1.250 -18.663 10.712 1.00 43.22 105 ASP A N 1
ATOM 833 C CA . ASP A 1 105 ? -2.006 -19.914 10.537 1.00 43.22 105 ASP A CA 1
ATOM 834 C C . ASP A 1 105 ? -1.403 -20.831 9.467 1.00 43.22 105 ASP A C 1
ATOM 836 O O . ASP A 1 105 ? -1.426 -22.058 9.590 1.00 43.22 105 ASP A O 1
ATOM 840 N N . ARG A 1 106 ? -0.771 -20.260 8.435 1.00 44.78 106 ARG A N 1
ATOM 841 C CA . ARG A 1 106 ? -0.130 -21.073 7.395 1.00 44.78 106 ARG A CA 1
ATOM 842 C C . ARG A 1 106 ? 1.159 -21.748 7.849 1.00 44.78 106 ARG A C 1
ATOM 844 O O . ARG A 1 106 ? 1.463 -22.798 7.306 1.00 44.78 106 ARG A O 1
ATOM 851 N N . MET A 1 107 ? 1.887 -21.228 8.841 1.00 46.50 107 MET A N 1
ATOM 852 C CA . MET A 1 107 ? 3.032 -21.951 9.424 1.00 46.50 107 MET A CA 1
ATOM 853 C C . MET A 1 107 ? 2.594 -23.035 10.420 1.00 46.50 107 MET A C 1
ATOM 855 O O . MET A 1 107 ? 3.256 -24.067 10.504 1.00 46.50 107 MET A O 1
ATOM 859 N N . GLY A 1 108 ? 1.463 -22.858 11.114 1.00 40.31 108 GLY A N 1
ATOM 860 C CA . GLY A 1 108 ? 0.888 -23.892 11.986 1.00 40.31 108 GLY A CA 1
ATOM 861 C C . GLY A 1 108 ? 0.356 -25.111 11.222 1.00 40.31 108 GLY A C 1
ATOM 862 O O . GLY A 1 108 ? 0.492 -26.243 11.683 1.00 40.31 108 GLY A O 1
ATOM 863 N N . ALA A 1 109 ? -0.177 -24.905 10.014 1.00 45.66 109 ALA A N 1
ATOM 864 C CA . ALA A 1 109 ? -0.763 -25.974 9.204 1.00 45.66 109 ALA A CA 1
ATOM 865 C C . ALA A 1 109 ? 0.255 -26.959 8.586 1.00 45.66 109 ALA A C 1
ATOM 867 O O . ALA A 1 109 ? -0.126 -28.072 8.232 1.00 45.66 109 ALA A O 1
ATOM 868 N N . PHE A 1 110 ? 1.542 -26.603 8.471 1.00 48.09 110 PHE A N 1
ATOM 869 C CA . PHE A 1 110 ? 2.564 -27.516 7.927 1.00 48.09 110 PHE A CA 1
ATOM 870 C C . PHE A 1 110 ? 3.165 -28.472 8.965 1.00 48.09 110 PHE A C 1
ATOM 872 O O . PHE A 1 110 ? 3.770 -29.469 8.580 1.00 48.09 110 PHE A O 1
ATOM 879 N N . VAL A 1 111 ? 2.993 -28.212 10.265 1.00 51.03 111 VAL A N 1
ATOM 880 C CA . VAL A 1 111 ? 3.585 -29.049 11.329 1.00 51.03 111 VAL A CA 1
ATOM 881 C C . VAL A 1 111 ? 2.672 -30.224 11.716 1.00 51.03 111 VAL A C 1
ATOM 883 O O . VAL A 1 111 ? 3.136 -31.200 12.290 1.00 51.03 111 VAL A O 1
ATOM 886 N N . HIS A 1 112 ? 1.391 -30.191 11.340 1.00 42.91 112 HIS A N 1
ATOM 887 C CA . HIS A 1 112 ? 0.407 -31.209 11.734 1.00 42.91 112 HIS A CA 1
ATOM 888 C C . HIS A 1 112 ? 0.128 -32.307 10.694 1.00 42.91 112 HIS A C 1
ATOM 890 O O . HIS A 1 112 ? -0.757 -33.122 10.923 1.00 42.91 112 HIS A O 1
ATOM 896 N N . ASN A 1 113 ? 0.864 -32.364 9.576 1.00 39.59 113 ASN A N 1
ATOM 897 C CA . ASN A 1 113 ? 0.627 -33.364 8.519 1.00 39.59 113 ASN A CA 1
ATOM 898 C C . ASN A 1 113 ? 1.774 -34.382 8.343 1.00 39.59 113 ASN A C 1
ATOM 900 O O . ASN A 1 113 ? 1.914 -34.989 7.284 1.00 39.59 113 ASN A O 1
ATOM 904 N N . MET A 1 114 ? 2.608 -34.552 9.375 1.00 44.25 114 MET A N 1
ATOM 905 C CA . MET A 1 114 ? 3.631 -35.607 9.466 1.00 44.25 114 MET A CA 1
ATOM 906 C C . MET A 1 114 ? 3.536 -36.357 10.807 1.00 44.25 114 MET A C 1
ATOM 908 O O . MET A 1 114 ? 4.532 -36.494 11.516 1.00 44.25 114 MET A O 1
ATOM 912 N N . ALA A 1 115 ? 2.336 -36.812 11.168 1.00 41.78 115 ALA A N 1
ATOM 913 C CA . ALA A 1 115 ? 2.128 -37.774 12.249 1.00 41.78 115 ALA A CA 1
ATOM 914 C C . ALA A 1 115 ? 1.314 -38.960 11.730 1.00 41.78 115 ALA A C 1
ATOM 916 O O . ALA A 1 115 ? 0.333 -38.704 10.996 1.00 41.78 115 ALA A O 1
#

Secondary structure (DSSP, 8-state):
--------PPP------EEEEEEPPPP--S-GGGHHHHHHHHHHHHHHHHHHHHHHTT-GGGEEEEEE-TTSPEEEEE-HHHHHHHHH-TTS--SEEEETTHHHHHHHTTTSS--

Foldseek 3Di:
DDDDPDPPDPPPPPQAWFKKKWQADFDPDPDPVCRQVVLLVVLVVLLVVVVVVCVVVVNVVQWDDWDADSRSIIMTTGGPVVVVVVVPDPPRRTPDMGTPVVVVVVVVVVVPPPD

pLDDT: mean 76.47, std 17.23, range [39.59, 94.38]

Sequence (115 aa):
MMMGLEDERPPLTLAAFNRFFIELPPADDPHRRKQSDLQKNRAEEFVGIMQGWLIEARLAHLVRQLNVTLLGQIQIVCTAEVIDIIRKQDVVPIAAIRSARDTTDRMGAFVHNMA

Radius of gyration: 19.76 Å; chains: 1; bounding box: 59×52×57 Å